Protein AF-A0AAV5HLP0-F1 (afdb_monomer)

Secondary structure (DSSP, 8-state):
-----PPP----EEE-S-TT-SEEEEEESEEEEEESHHHHS-------S--

Mean predicted aligned error: 8.0 Å

Sequence (51 aa):
MKTKVIVWVKVTGVAVESYKSDKVWFTAGVKKSRAKDAYEMPRDAIKVEEF

Solvent-accessible surface area (backbone atoms only — not comparable to full-atom values): 3641 Å² total; per-residue (Å²): 137,81,88,80,86,82,84,86,74,74,69,80,44,77,48,61,94,44,94,89,47,66,43,34,36,38,29,51,102,51,84,40,82,41,65,32,74,81,67,70,60,89,66,95,74,83,87,72,94,79,133

pLDDT: mean 82.17, std 9.88, range [51.12, 93.81]

Radius of gyration: 13.77 Å; Cα contacts (8 Å, |Δi|>4): 47; chains: 1; bounding box: 25×26×41 Å

Structure (mmCIF, N/CA/C/O backbone):
data_AF-A0AAV5HLP0-F1
#
_entry.id   AF-A0AAV5HLP0-F1
#
loop_
_atom_site.group_PDB
_atom_site.id
_atom_site.type_symbol
_atom_site.label_atom_id
_atom_site.label_alt_id
_atom_site.label_comp_id
_atom_site.label_asym_id
_atom_site.label_entity_id
_atom_site.label_seq_id
_atom_site.pdbx_PDB_ins_code
_atom_site.Cartn_x
_atom_site.Cartn_y
_atom_site.Cartn_z
_atom_site.occupancy
_atom_site.B_iso_or_equiv
_atom_site.auth_seq_id
_atom_site.auth_comp_id
_atom_site.auth_asym_id
_atom_site.auth_atom_id
_atom_site.pdbx_PDB_model_num
ATOM 1 N N . MET A 1 1 ? 3.833 0.575 29.387 1.00 56.94 1 MET A N 1
ATOM 2 C CA . MET A 1 1 ? 3.202 0.157 28.115 1.00 56.94 1 MET A CA 1
ATOM 3 C C . MET A 1 1 ? 2.453 1.350 27.544 1.00 56.94 1 MET A C 1
ATO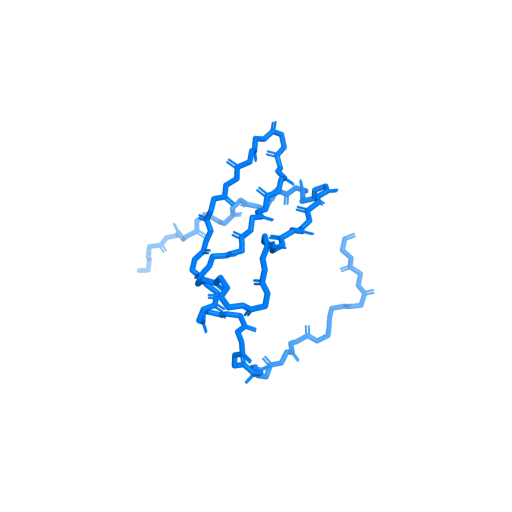M 5 O O . MET A 1 1 ? 1.566 1.853 28.214 1.00 56.94 1 MET A O 1
ATOM 9 N N . LYS A 1 2 ? 2.854 1.876 26.382 1.00 51.12 2 LYS A N 1
ATOM 10 C CA . LYS A 1 2 ? 2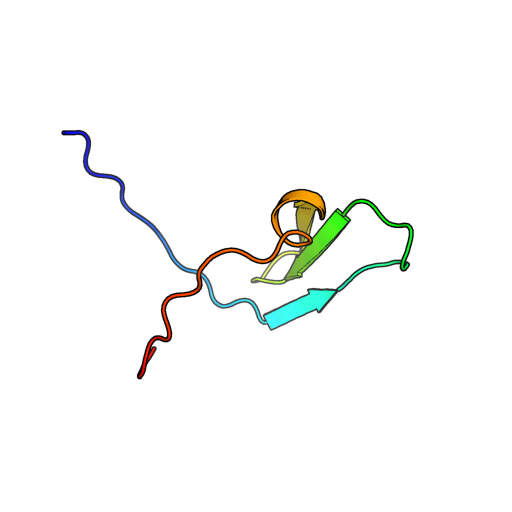.160 3.007 25.745 1.00 51.12 2 LYS A CA 1
ATOM 11 C C . LYS A 1 2 ? 1.105 2.426 24.808 1.00 51.12 2 LYS A C 1
ATOM 13 O O . LYS A 1 2 ? 1.469 1.678 23.903 1.00 51.12 2 LYS A O 1
ATOM 18 N N . THR A 1 3 ? -0.169 2.722 25.039 1.00 66.00 3 THR A N 1
ATOM 19 C CA . THR A 1 3 ? -1.267 2.258 24.184 1.00 66.00 3 THR A CA 1
ATOM 20 C C . THR A 1 3 ? -1.038 2.781 22.765 1.00 66.00 3 THR A C 1
ATOM 22 O O . THR A 1 3 ? -1.093 3.988 22.530 1.00 66.00 3 THR A O 1
ATOM 25 N N . LYS A 1 4 ? -0.709 1.895 21.817 1.00 67.56 4 LYS A N 1
ATOM 26 C CA . LYS A 1 4 ? -0.643 2.244 20.393 1.00 67.56 4 LYS A CA 1
ATOM 27 C C . LYS A 1 4 ? -2.042 2.081 19.814 1.00 67.56 4 LYS A C 1
ATOM 29 O O . LYS A 1 4 ? -2.492 0.960 19.611 1.00 67.56 4 LYS A O 1
ATOM 34 N N . VAL A 1 5 ? -2.723 3.194 19.563 1.00 70.94 5 VAL A N 1
ATOM 35 C CA . VAL A 1 5 ? -3.966 3.188 18.787 1.00 70.94 5 VAL A CA 1
ATOM 36 C C . VAL A 1 5 ? -3.584 3.042 17.315 1.00 70.94 5 VAL A C 1
ATOM 38 O O . VAL A 1 5 ? -2.906 3.909 16.764 1.00 70.94 5 VAL A O 1
ATOM 41 N N . ILE A 1 6 ? -3.965 1.925 16.698 1.00 75.94 6 ILE A N 1
ATOM 42 C CA . ILE A 1 6 ? -3.777 1.679 15.265 1.00 75.94 6 ILE A CA 1
ATOM 43 C C . ILE A 1 6 ? -5.099 2.008 14.574 1.00 75.94 6 ILE A C 1
ATOM 45 O O . ILE A 1 6 ? -6.126 1.419 14.896 1.00 75.94 6 ILE A O 1
ATOM 49 N N . VAL A 1 7 ? -5.071 2.953 13.635 1.00 78.38 7 VAL A N 1
ATOM 50 C CA . VAL A 1 7 ? -6.226 3.293 12.799 1.00 78.38 7 VAL A CA 1
ATOM 51 C C . VAL A 1 7 ? -6.012 2.681 11.422 1.00 78.38 7 VAL A C 1
ATOM 53 O O . VAL A 1 7 ? -5.073 3.050 10.714 1.00 78.38 7 VAL A O 1
ATOM 56 N N . TRP A 1 8 ? -6.884 1.748 11.049 1.00 79.06 8 TRP A N 1
ATOM 57 C CA . TRP A 1 8 ? -6.911 1.163 9.713 1.00 79.06 8 TRP A CA 1
ATOM 58 C C . TRP A 1 8 ? -7.775 2.018 8.795 1.00 79.06 8 TRP A C 1
ATOM 60 O O . TRP A 1 8 ? -8.830 2.510 9.188 1.00 79.06 8 TRP A O 1
ATOM 70 N N . VAL A 1 9 ? -7.320 2.202 7.561 1.00 84.88 9 VAL A N 1
ATOM 71 C CA . VAL A 1 9 ? -8.062 2.932 6.532 1.00 84.88 9 VAL A CA 1
ATOM 72 C C . VAL A 1 9 ? -8.240 2.041 5.318 1.00 84.88 9 VAL A C 1
ATOM 74 O O . VAL A 1 9 ? -7.341 1.279 4.960 1.00 84.88 9 VAL A O 1
ATOM 77 N N . LYS A 1 10 ? -9.397 2.151 4.663 1.00 88.19 10 LYS A N 1
ATOM 78 C CA . LYS A 1 10 ? -9.668 1.405 3.437 1.00 88.19 10 LYS A CA 1
ATOM 79 C C . LYS A 1 10 ? -8.802 1.954 2.306 1.00 88.19 10 LYS A C 1
ATOM 81 O O . LYS A 1 10 ? -8.976 3.093 1.873 1.00 88.19 10 LYS A O 1
ATOM 86 N N . VAL A 1 11 ? -7.883 1.126 1.822 1.00 91.19 11 VAL A N 1
ATOM 87 C CA . VAL A 1 11 ? -7.132 1.396 0.596 1.00 91.19 11 VAL A CA 1
ATOM 88 C C . VAL A 1 11 ? -8.027 1.058 -0.591 1.00 91.19 11 VAL A C 1
ATOM 90 O O . VAL A 1 11 ? -8.561 -0.044 -0.683 1.00 91.19 11 VAL A O 1
ATOM 93 N N . THR A 1 12 ? -8.211 2.017 -1.491 1.00 93.81 12 THR A N 1
ATOM 94 C CA . THR A 1 12 ? -9.016 1.875 -2.710 1.00 93.81 12 THR A CA 1
ATOM 95 C C . THR A 1 12 ? -8.170 1.620 -3.953 1.00 93.81 12 THR A C 1
ATOM 97 O O . THR A 1 12 ? -8.713 1.251 -4.988 1.00 93.81 12 THR A O 1
ATOM 100 N N . GLY A 1 13 ? -6.848 1.793 -3.871 1.00 91.56 13 GLY A N 1
ATOM 101 C CA . GLY A 1 13 ? -5.947 1.499 -4.979 1.00 91.56 13 GLY A CA 1
ATOM 102 C C . GLY A 1 13 ? -4.489 1.412 -4.552 1.00 91.56 13 GLY A C 1
ATOM 103 O O . GLY A 1 13 ? -4.054 2.124 -3.644 1.00 91.56 13 GLY A O 1
ATOM 104 N N . VAL A 1 14 ? -3.744 0.547 -5.236 1.00 92.75 14 VAL A N 1
ATOM 105 C CA . VAL A 1 14 ? -2.297 0.382 -5.084 1.00 92.75 14 VAL A CA 1
ATOM 106 C C . VAL A 1 14 ? -1.670 0.450 -6.470 1.00 92.75 14 VAL A C 1
ATOM 108 O O . VAL A 1 14 ? -2.118 -0.247 -7.377 1.00 92.75 14 VAL A O 1
ATOM 111 N N . ALA A 1 15 ? -0.664 1.303 -6.648 1.00 91.62 15 ALA A N 1
ATOM 112 C CA . ALA A 1 15 ? -0.003 1.496 -7.934 1.00 91.62 15 ALA A CA 1
ATOM 113 C C . ALA A 1 15 ? 1.508 1.670 -7.777 1.00 91.62 15 ALA A C 1
ATOM 115 O O . ALA A 1 15 ? 1.989 2.243 -6.798 1.00 91.62 15 ALA A O 1
ATOM 116 N N . VAL A 1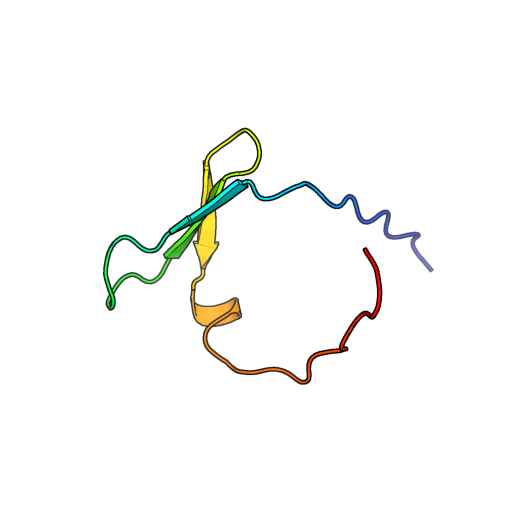 16 ? 2.249 1.229 -8.787 1.00 90.56 16 VAL A N 1
ATOM 117 C CA . VAL A 1 16 ? 3.685 1.473 -8.939 1.00 90.56 16 VAL A CA 1
ATOM 118 C C . VAL A 1 16 ? 3.879 2.067 -10.328 1.00 90.56 16 VAL A C 1
ATOM 120 O O . VAL A 1 16 ? 3.334 1.551 -11.297 1.00 90.56 16 VAL A O 1
ATOM 123 N N . GLU A 1 17 ? 4.606 3.177 -10.428 1.00 85.25 17 GLU A N 1
ATOM 124 C CA . GLU A 1 17 ? 4.759 3.896 -11.704 1.00 85.25 17 GLU A CA 1
ATOM 125 C C . GLU A 1 17 ? 5.602 3.121 -12.724 1.00 85.25 17 GLU A C 1
ATOM 127 O O . GLU A 1 17 ? 5.380 3.229 -13.925 1.00 85.25 17 GLU A O 1
ATOM 132 N N . SER A 1 18 ? 6.571 2.331 -12.257 1.00 84.75 18 SER A N 1
ATOM 133 C CA . SER A 1 18 ? 7.417 1.479 -13.094 1.00 84.75 18 SER A CA 1
ATOM 134 C C . SER A 1 18 ? 8.068 0.387 -12.248 1.00 84.75 18 SER A C 1
ATOM 136 O O . SER A 1 18 ? 8.251 0.562 -11.046 1.00 84.75 18 SER A O 1
ATOM 138 N N . TYR A 1 19 ? 8.48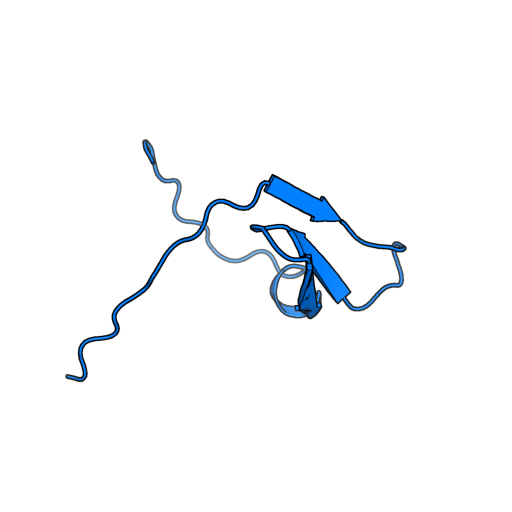6 -0.720 -12.866 1.00 77.62 19 TYR A N 1
ATOM 139 C CA . TYR A 1 19 ? 9.192 -1.813 -12.183 1.00 77.62 19 TYR A CA 1
ATOM 140 C C . TYR A 1 19 ? 10.436 -1.336 -11.409 1.00 77.62 19 TYR A C 1
ATOM 142 O O . TYR A 1 19 ? 10.716 -1.832 -10.317 1.00 77.62 19 TYR A O 1
ATOM 150 N N . LYS A 1 20 ? 11.134 -0.326 -11.946 1.00 84.31 20 LYS A N 1
ATOM 151 C CA . LYS A 1 20 ? 12.325 0.301 -11.346 1.00 84.31 20 LYS A CA 1
ATOM 152 C C . LYS A 1 20 ? 12.007 1.420 -10.342 1.00 84.31 20 LYS A C 1
ATOM 154 O O . LYS A 1 20 ? 12.913 2.135 -9.940 1.00 84.31 20 LYS A O 1
ATOM 159 N N . SER A 1 21 ? 10.738 1.654 -10.012 1.00 85.81 21 SER A N 1
ATOM 160 C CA . SER A 1 21 ? 10.360 2.702 -9.061 1.00 85.81 21 SER A CA 1
ATOM 161 C C . SER A 1 21 ? 10.581 2.228 -7.629 1.00 85.81 21 SER A C 1
ATOM 163 O O . SER A 1 21 ? 10.147 1.136 -7.272 1.00 85.81 21 SER A O 1
ATOM 165 N N . ASP A 1 22 ? 11.162 3.084 -6.792 1.00 89.38 22 ASP A N 1
ATOM 166 C CA . ASP A 1 22 ? 11.409 2.796 -5.372 1.0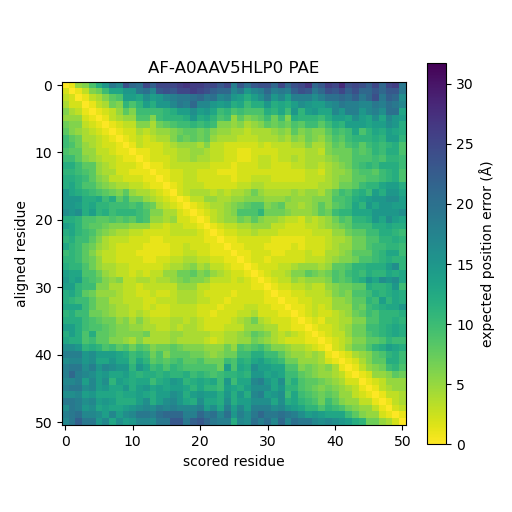0 89.38 22 ASP A CA 1
ATOM 167 C C . ASP A 1 22 ? 10.196 3.103 -4.478 1.00 89.38 22 ASP A C 1
ATOM 169 O O . ASP A 1 22 ? 10.283 3.051 -3.248 1.00 89.38 22 ASP A O 1
ATOM 173 N N . LYS A 1 23 ? 9.053 3.478 -5.071 1.00 90.81 23 LYS A N 1
ATOM 174 C CA . LYS A 1 23 ? 7.858 3.906 -4.337 1.00 90.81 23 LYS A CA 1
ATOM 175 C C . LYS A 1 23 ? 6.618 3.124 -4.747 1.00 90.81 23 LYS A C 1
ATOM 177 O O . LYS A 1 23 ? 6.356 2.903 -5.925 1.00 90.81 23 LYS A O 1
ATOM 182 N N . VAL A 1 24 ? 5.804 2.801 -3.749 1.00 92.50 24 VAL A N 1
ATOM 183 C CA . VAL A 1 24 ? 4.440 2.292 -3.904 1.00 92.50 24 VAL A CA 1
ATOM 184 C C . VAL A 1 24 ? 3.462 3.396 -3.530 1.00 92.50 24 VAL A C 1
ATOM 186 O O . VAL A 1 24 ? 3.600 4.060 -2.497 1.00 92.50 24 VAL A O 1
ATOM 189 N N . TRP A 1 25 ? 2.460 3.600 -4.374 1.00 92.19 25 TRP A N 1
ATOM 190 C CA . TRP A 1 25 ? 1.392 4.559 -4.150 1.00 92.19 25 TRP A CA 1
ATOM 191 C C . TRP A 1 25 ? 0.154 3.858 -3.609 1.00 92.19 25 TRP A C 1
ATOM 193 O O . TRP A 1 25 ? -0.412 2.997 -4.275 1.00 92.19 25 TRP A O 1
ATOM 203 N N . PHE A 1 26 ? -0.288 4.279 -2.429 1.00 93.62 26 PHE A N 1
ATOM 204 C CA . PHE A 1 26 ? -1.539 3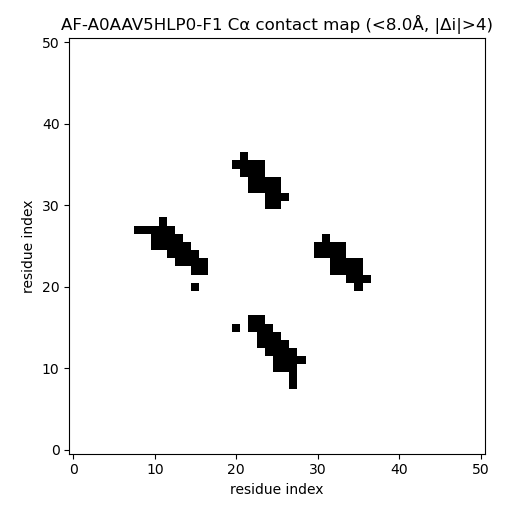.845 -1.815 1.00 93.62 26 PHE A CA 1
ATOM 205 C C . PHE A 1 26 ? -2.569 4.965 -1.903 1.00 93.62 26 PHE A C 1
ATOM 207 O O . PHE A 1 26 ? -2.298 6.095 -1.494 1.00 93.62 26 PHE A O 1
ATOM 214 N N . THR A 1 27 ? -3.761 4.655 -2.393 1.00 92.81 27 THR A N 1
ATOM 215 C CA . THR A 1 27 ? -4.893 5.584 -2.414 1.00 92.81 27 THR A CA 1
ATOM 216 C C . THR A 1 27 ? -5.860 5.203 -1.303 1.00 92.81 27 THR A C 1
ATOM 218 O O . THR A 1 27 ? -6.384 4.096 -1.294 1.00 92.81 27 THR A O 1
ATOM 221 N N . ALA A 1 28 ? -6.094 6.113 -0.360 1.00 90.38 28 ALA A N 1
ATOM 222 C CA . ALA A 1 28 ? -7.082 5.967 0.713 1.00 90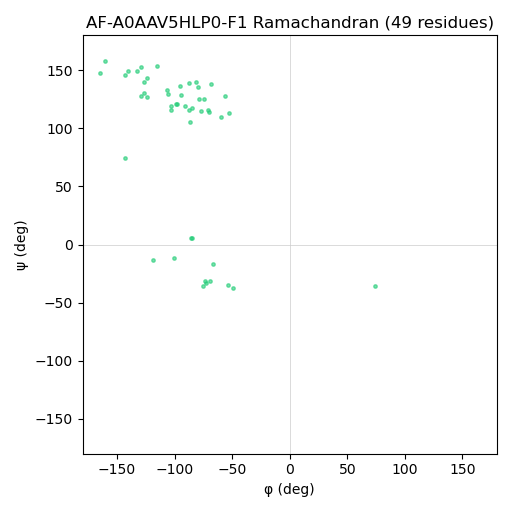.38 28 ALA A CA 1
ATOM 223 C C . ALA A 1 28 ? -7.712 7.346 0.969 1.00 90.38 28 ALA A C 1
ATOM 225 O O . ALA A 1 28 ? -7.297 8.080 1.864 1.00 90.38 28 ALA A O 1
ATOM 226 N N . GLY A 1 29 ? -8.593 7.776 0.059 1.00 88.44 29 GLY A N 1
ATOM 227 C CA . GLY A 1 29 ? -9.100 9.157 -0.043 1.00 88.44 29 GLY A CA 1
ATOM 228 C C . GLY A 1 29 ? -8.082 10.157 -0.614 1.00 88.44 29 GLY A C 1
ATOM 229 O O . GLY A 1 29 ? -8.435 11.026 -1.401 1.00 88.44 29 GLY A O 1
ATOM 230 N N . VAL A 1 30 ? -6.800 9.983 -0.289 1.00 86.50 30 VAL A N 1
ATOM 231 C CA . VAL A 1 30 ? -5.653 10.723 -0.840 1.00 86.50 30 VAL A CA 1
ATOM 232 C C . VAL A 1 30 ? -4.543 9.758 -1.247 1.00 86.50 30 VAL A C 1
ATOM 234 O O . VAL A 1 30 ? -4.366 8.706 -0.629 1.00 86.50 30 VAL A O 1
ATOM 237 N N . LYS A 1 31 ? -3.773 10.128 -2.276 1.00 90.25 31 LYS A N 1
ATOM 238 C CA . LYS A 1 31 ? -2.608 9.367 -2.749 1.00 90.25 31 LYS A CA 1
ATOM 239 C C . LYS A 1 31 ? -1.437 9.551 -1.771 1.00 90.25 31 LYS A C 1
ATOM 241 O O . LYS A 1 31 ? -1.052 10.677 -1.453 1.00 90.25 31 LYS A O 1
ATOM 246 N N . LYS A 1 32 ? -0.874 8.453 -1.266 1.00 90.44 32 LYS A N 1
ATOM 247 C CA . LYS A 1 32 ? 0.238 8.414 -0.302 1.00 90.44 32 LYS A CA 1
ATOM 248 C C . LYS A 1 32 ? 1.386 7.585 -0.872 1.00 90.44 32 LYS A C 1
ATOM 250 O O . LYS A 1 32 ? 1.175 6.437 -1.245 1.00 90.44 32 LYS A O 1
ATOM 255 N N . SER A 1 33 ? 2.600 8.137 -0.907 1.00 91.38 33 SER A N 1
ATOM 256 C CA . SER A 1 33 ? 3.804 7.366 -1.247 1.00 91.38 33 SER A CA 1
ATOM 257 C C . SER A 1 33 ? 4.314 6.593 -0.040 1.00 91.38 33 SER A C 1
ATOM 259 O O . SER A 1 33 ? 4.378 7.128 1.077 1.00 91.38 33 SER A O 1
ATOM 261 N N . ARG A 1 34 ? 4.747 5.363 -0.276 1.00 90.00 34 ARG A N 1
ATOM 262 C CA . ARG A 1 34 ? 5.544 4.551 0.642 1.00 90.00 34 ARG A CA 1
ATOM 263 C C . ARG A 1 34 ? 6.753 4.006 -0.100 1.00 90.00 34 ARG A C 1
ATOM 265 O O . ARG A 1 34 ? 6.705 3.873 -1.317 1.00 90.00 34 ARG A O 1
ATOM 272 N N . ALA A 1 35 ? 7.827 3.735 0.627 1.00 89.75 35 ALA A N 1
ATOM 273 C CA . ALA A 1 35 ? 8.992 3.085 0.050 1.00 89.75 35 ALA A CA 1
ATOM 274 C C . ALA A 1 35 ? 8.643 1.629 -0.305 1.00 89.75 35 ALA A C 1
ATOM 276 O O . ALA A 1 35 ? 7.878 0.974 0.410 1.00 89.75 35 ALA A O 1
ATOM 277 N N . LYS A 1 36 ? 9.107 1.178 -1.472 1.00 87.06 36 LYS A N 1
ATOM 278 C CA . LYS A 1 36 ? 8.803 -0.144 -2.032 1.00 87.06 36 LYS A CA 1
ATOM 279 C C . LYS A 1 36 ? 9.556 -1.260 -1.302 1.00 87.06 36 LYS A C 1
ATOM 281 O O . LYS A 1 36 ? 9.002 -2.339 -1.126 1.00 87.06 36 LYS A O 1
ATOM 286 N N . ASP A 1 37 ? 10.749 -0.959 -0.800 1.00 84.81 37 ASP A N 1
ATOM 287 C CA . ASP A 1 37 ? 11.613 -1.844 -0.005 1.00 84.81 37 ASP A CA 1
ATOM 288 C C . ASP A 1 37 ? 10.888 -2.538 1.166 1.00 84.81 37 ASP A C 1
ATOM 290 O O . ASP A 1 37 ? 11.100 -3.721 1.428 1.00 84.81 37 ASP A O 1
ATOM 294 N N . ALA A 1 38 ? 9.964 -1.840 1.829 1.00 81.56 38 ALA A N 1
ATOM 295 C CA . ALA A 1 38 ? 9.173 -2.368 2.935 1.00 81.56 38 ALA A CA 1
ATOM 296 C C . ALA A 1 38 ? 8.202 -3.491 2.520 1.00 81.56 38 ALA A C 1
ATOM 298 O O . ALA A 1 38 ? 7.711 -4.212 3.391 1.00 81.56 38 ALA A O 1
ATOM 299 N N . TYR A 1 39 ? 7.924 -3.628 1.220 1.00 81.19 39 TYR A N 1
ATOM 300 C CA . TYR A 1 39 ? 6.956 -4.569 0.652 1.00 81.19 39 TYR A CA 1
ATOM 301 C C . TYR A 1 39 ? 7.576 -5.593 -0.309 1.00 81.19 39 TYR A C 1
ATOM 303 O O . TYR A 1 39 ? 6.905 -6.562 -0.650 1.00 81.19 39 TYR A O 1
ATOM 311 N N . GLU A 1 40 ? 8.819 -5.406 -0.768 1.00 77.31 40 GLU A N 1
ATOM 312 C CA . GLU A 1 40 ? 9.471 -6.355 -1.688 1.00 77.31 40 GLU A CA 1
ATOM 313 C C . GLU A 1 40 ? 9.874 -7.657 -1.009 1.00 77.31 40 GLU A C 1
ATOM 315 O O . GLU A 1 40 ? 9.860 -8.712 -1.640 1.00 77.31 40 GLU A O 1
ATOM 320 N N . MET A 1 41 ? 10.239 -7.590 0.270 1.00 79.56 41 MET A N 1
ATOM 321 C CA . MET A 1 41 ? 10.688 -8.757 1.009 1.00 79.56 41 MET A CA 1
ATOM 322 C C . MET A 1 41 ? 9.474 -9.514 1.564 1.00 79.56 41 MET A C 1
ATOM 324 O O . MET A 1 41 ? 8.757 -8.956 2.403 1.00 79.56 41 MET A O 1
ATOM 328 N N . PRO A 1 42 ? 9.246 -10.778 1.156 1.00 76.44 42 PRO A N 1
ATOM 329 C CA . PRO A 1 42 ? 8.228 -11.615 1.772 1.00 76.44 42 PRO A CA 1
ATOM 330 C C . PRO A 1 42 ? 8.501 -11.706 3.274 1.00 76.44 42 PRO A C 1
ATOM 332 O O . PRO A 1 42 ? 9.619 -12.005 3.695 1.00 76.44 42 PRO A O 1
ATOM 335 N N . ARG A 1 43 ? 7.488 -11.416 4.087 1.00 74.00 43 ARG A N 1
ATOM 336 C CA . ARG A 1 43 ? 7.518 -11.630 5.537 1.00 74.00 43 ARG A CA 1
ATOM 337 C C . ARG A 1 43 ? 6.481 -12.682 5.884 1.00 74.00 43 ARG A C 1
ATOM 339 O O . ARG A 1 43 ? 5.491 -12.807 5.163 1.00 74.00 43 ARG A O 1
ATOM 346 N N . ASP A 1 44 ? 6.695 -13.391 6.989 1.00 79.56 44 ASP A N 1
ATOM 347 C CA . ASP A 1 44 ? 5.707 -14.325 7.524 1.00 79.56 44 ASP A CA 1
ATOM 348 C C . ASP A 1 44 ? 4.366 -13.598 7.684 1.00 79.56 44 ASP A C 1
ATOM 350 O O . ASP A 1 44 ? 4.237 -12.637 8.449 1.00 79.56 44 ASP A O 1
ATOM 354 N N . ALA A 1 45 ? 3.384 -14.003 6.882 1.00 70.12 45 ALA A N 1
ATOM 355 C CA . ALA A 1 45 ? 2.073 -13.380 6.848 1.00 70.12 45 ALA A CA 1
ATOM 356 C C . ALA A 1 45 ? 1.116 -14.148 7.760 1.00 70.12 45 ALA A C 1
ATOM 358 O O . ALA A 1 45 ? 1.057 -15.376 7.730 1.00 70.12 45 ALA A O 1
ATOM 359 N N . ILE A 1 46 ? 0.319 -13.417 8.538 1.00 78.38 46 ILE A N 1
ATOM 360 C CA . ILE A 1 46 ? -0.800 -13.996 9.280 1.00 78.38 46 ILE A CA 1
ATOM 361 C C . ILE A 1 46 ? -2.003 -13.979 8.342 1.00 78.38 46 ILE A C 1
ATOM 363 O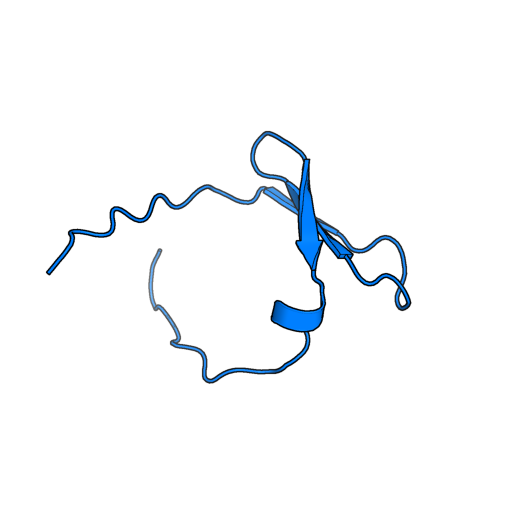 O . ILE A 1 46 ? -2.458 -12.911 7.927 1.00 78.38 46 ILE A O 1
ATOM 367 N N . LYS A 1 47 ? -2.508 -15.161 7.983 1.00 79.00 47 LYS A N 1
ATOM 368 C CA . LYS A 1 47 ? -3.768 -15.273 7.250 1.00 79.00 47 LYS A CA 1
ATOM 369 C C . LYS A 1 47 ? -4.900 -14.905 8.210 1.00 79.00 47 LYS A C 1
ATOM 371 O O . LYS A 1 47 ? -5.094 -15.584 9.212 1.00 79.00 47 LYS A O 1
ATOM 376 N N . VAL A 1 48 ? -5.608 -13.819 7.920 1.00 77.25 48 VAL A N 1
ATOM 377 C CA . VAL A 1 48 ? -6.803 -13.412 8.669 1.00 77.25 48 VAL A CA 1
ATOM 378 C C . VAL A 1 48 ? -8.020 -13.979 7.938 1.00 77.25 48 VAL A C 1
ATOM 380 O O . VAL A 1 48 ? -8.105 -13.840 6.718 1.00 77.25 48 VAL A O 1
ATOM 383 N N . GLU A 1 49 ? -8.907 -14.670 8.655 1.00 78.31 49 GLU A N 1
ATOM 384 C CA . GLU A 1 49 ? -10.080 -15.329 8.060 1.00 78.31 49 GLU A CA 1
ATOM 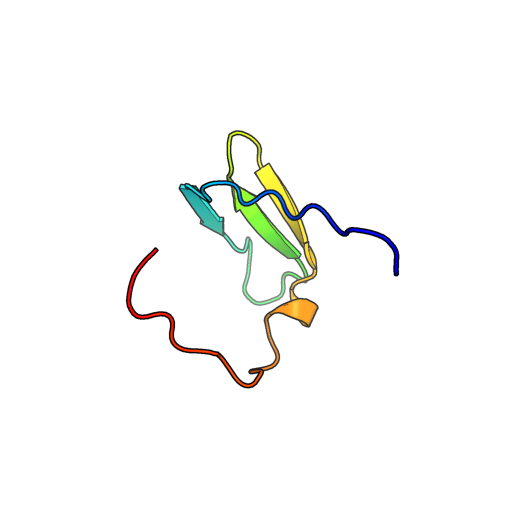385 C C . GLU A 1 49 ? -11.189 -14.334 7.682 1.00 78.31 49 GLU A C 1
ATOM 387 O O . GLU A 1 49 ? -11.789 -14.493 6.623 1.00 78.31 49 GLU A O 1
ATOM 392 N N . GLU A 1 50 ? -11.397 -13.268 8.464 1.00 66.81 50 GLU A N 1
ATOM 393 C CA . GLU A 1 50 ? -12.384 -12.210 8.188 1.00 66.81 50 GLU A CA 1
ATOM 394 C C . GLU A 1 50 ? -11.868 -10.817 8.603 1.00 66.81 50 GLU A C 1
ATOM 396 O O . GLU A 1 50 ? -11.122 -10.689 9.578 1.00 66.81 50 GLU A O 1
ATOM 401 N N . PHE A 1 51 ? -12.262 -9.783 7.846 1.00 62.50 51 PHE A N 1
ATOM 402 C CA . PHE A 1 51 ? -11.913 -8.368 8.051 1.00 62.50 51 PHE A CA 1
ATOM 403 C C . PHE A 1 51 ? -13.151 -7.505 8.287 1.00 62.50 51 PHE A C 1
ATOM 405 O O . PHE A 1 51 ? -14.137 -7.690 7.537 1.00 62.50 51 PHE A O 1
#

InterPro domains:
  IPR036758 At5g01610-like superfamily [G3DSA:2.30.240.10] (1-51)
  IPR036758 At5g01610-like superfamily [SSF141562] (1-50)

Foldseek 3Di:
DDDDDDDDADFPDWDDPDPPGQWIWTDRVHTDIDGCVVPPDDDDDDDDPDD

Organism: NCBI:txid152421